Protein AF-A0A2N2IMK4-F1 (afdb_monomer)

Solvent-accessible surface area (backbone atoms only — not comparable to full-atom values): 9482 Å² total; per-residue (Å²): 110,73,66,46,38,62,69,58,44,68,33,94,68,79,83,80,62,76,74,74,73,57,94,64,89,63,44,74,51,71,47,49,57,27,80,49,30,60,28,27,48,56,50,34,45,48,72,75,46,22,54,78,66,27,47,77,29,41,31,36,42,32,40,44,27,66,48,62,55,66,53,19,50,57,54,48,54,51,53,39,48,75,20,42,29,40,70,29,38,36,37,37,41,22,20,61,48,52,82,66,39,46,60,53,42,48,56,38,43,76,72,74,43,64,43,47,76,33,89,76,48,16,82,5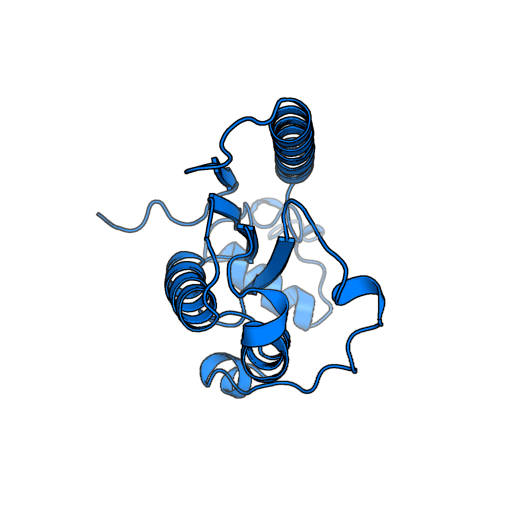5,29,68,63,85,65,70,55,71,66,54,50,50,51,50,49,55,51,52,52,52,50,53,51,32,58,76,72,69,48,82,60,71,72,46,68,48,79,39,61,53,55,65,103,72,81,130

Structure (mmCIF, N/CA/C/O backbone):
data_AF-A0A2N2IMK4-F1
#
_entry.id   AF-A0A2N2IMK4-F1
#
l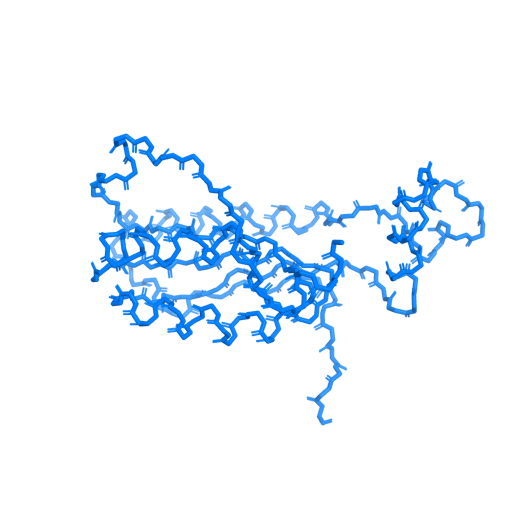oop_
_atom_site.group_PDB
_atom_site.id
_atom_site.type_symbol
_atom_site.label_atom_id
_atom_site.label_alt_id
_atom_site.label_comp_id
_atom_site.label_asym_id
_atom_site.label_entity_id
_atom_site.label_seq_id
_atom_site.pdbx_PDB_ins_code
_atom_site.Cartn_x
_atom_site.Cartn_y
_atom_site.Cartn_z
_atom_site.occupancy
_atom_site.B_iso_or_equiv
_atom_site.auth_seq_id
_atom_site.auth_comp_id
_atom_site.auth_asym_id
_atom_site.auth_atom_id
_atom_site.pdbx_PDB_model_num
ATOM 1 N N . MET A 1 1 ? -2.177 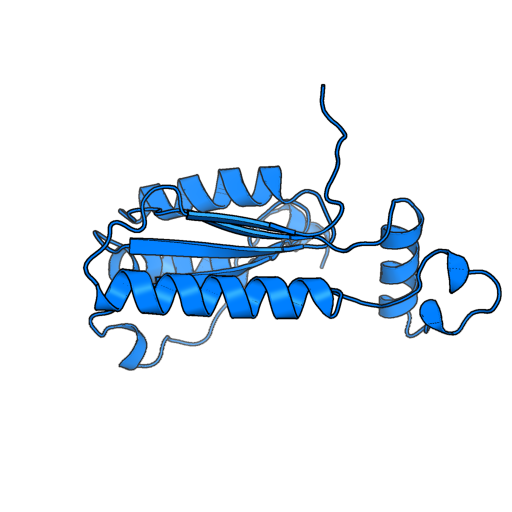-8.675 -18.829 1.00 68.38 1 MET A N 1
ATOM 2 C CA . MET A 1 1 ? -1.883 -8.091 -17.497 1.00 68.38 1 MET A CA 1
ATOM 3 C C . MET A 1 1 ? -2.153 -6.588 -17.425 1.00 68.38 1 MET A C 1
ATOM 5 O O . MET A 1 1 ? -2.986 -6.209 -16.618 1.00 68.38 1 MET A O 1
ATOM 9 N N . MET A 1 2 ? -1.554 -5.733 -18.269 1.00 80.56 2 MET A N 1
ATOM 10 C CA . MET A 1 2 ? -1.735 -4.265 -18.173 1.00 80.56 2 MET A CA 1
ATOM 11 C C . MET A 1 2 ? -3.182 -3.757 -18.331 1.00 80.56 2 MET A C 1
ATOM 13 O O . MET A 1 2 ? -3.577 -2.825 -17.635 1.00 80.56 2 MET A O 1
ATOM 17 N N . LEU A 1 3 ? -3.992 -4.374 -19.200 1.00 87.38 3 LEU A N 1
ATOM 18 C CA . LEU A 1 3 ? -5.406 -3.998 -19.346 1.00 87.38 3 LEU A CA 1
ATOM 19 C C . LEU A 1 3 ? -6.200 -4.271 -18.058 1.00 87.38 3 LEU A C 1
ATOM 21 O O . LEU A 1 3 ? -6.946 -3.416 -17.596 1.00 87.38 3 LEU A O 1
ATOM 25 N N . LEU A 1 4 ? -5.978 -5.431 -17.433 1.00 90.44 4 LEU A N 1
ATOM 26 C CA . LEU A 1 4 ? -6.643 -5.816 -16.184 1.00 90.44 4 LEU A CA 1
ATOM 27 C C . LEU A 1 4 ? -6.283 -4.861 -15.041 1.00 90.44 4 LEU A C 1
ATOM 29 O O . LEU A 1 4 ? -7.151 -4.457 -14.270 1.00 90.44 4 LEU A O 1
ATOM 33 N N . THR A 1 5 ? -5.011 -4.460 -14.949 1.00 88.44 5 THR A N 1
ATOM 34 C CA . THR A 1 5 ? -4.572 -3.503 -13.928 1.00 88.44 5 THR A CA 1
ATOM 35 C C . THR A 1 5 ? -5.119 -2.100 -14.167 1.00 88.44 5 THR A C 1
ATOM 37 O O . THR A 1 5 ? -5.467 -1.406 -13.213 1.00 88.44 5 THR A O 1
ATOM 40 N N . PHE A 1 6 ? -5.242 -1.686 -15.430 1.00 89.62 6 PHE A N 1
ATOM 41 C CA . PHE A 1 6 ? -5.861 -0.413 -15.792 1.00 89.62 6 PHE A CA 1
ATOM 42 C C . PHE A 1 6 ? -7.357 -0.388 -15.446 1.00 89.62 6 PHE A C 1
ATOM 44 O O . PHE A 1 6 ? -7.820 0.561 -14.819 1.00 89.62 6 PHE A O 1
ATOM 51 N N . LEU A 1 7 ? -8.077 -1.472 -15.753 1.00 93.38 7 LEU A N 1
ATOM 52 C CA . LEU A 1 7 ? -9.499 -1.656 -15.439 1.00 93.38 7 LEU A CA 1
ATOM 53 C C . LEU A 1 7 ? -9.774 -1.994 -13.964 1.00 93.38 7 LEU A C 1
ATOM 55 O O . LEU A 1 7 ? -10.919 -2.252 -13.600 1.00 93.38 7 LEU A O 1
ATOM 59 N N . ARG A 1 8 ? -8.747 -1.976 -13.099 1.00 94.12 8 ARG A N 1
ATOM 60 C CA . ARG A 1 8 ? -8.880 -2.203 -11.648 1.00 94.12 8 ARG A CA 1
ATOM 61 C C . ARG A 1 8 ? -9.547 -3.543 -11.324 1.00 94.12 8 ARG A C 1
ATOM 63 O O . ARG A 1 8 ? -10.329 -3.647 -10.375 1.00 94.12 8 ARG A O 1
ATOM 70 N N . VAL A 1 9 ? -9.255 -4.561 -12.131 1.00 95.56 9 VAL A N 1
ATOM 71 C CA . VAL A 1 9 ? -9.803 -5.903 -11.938 1.00 95.56 9 VAL A CA 1
ATOM 72 C C . VAL A 1 9 ? -9.304 -6.447 -10.602 1.00 95.56 9 VAL A C 1
ATOM 74 O O . VAL A 1 9 ? -8.109 -6.394 -10.291 1.00 95.56 9 VAL A O 1
ATOM 77 N N . ARG A 1 10 ? -10.246 -6.939 -9.797 1.00 96.81 10 ARG A N 1
ATOM 78 C CA . ARG A 1 10 ? -9.969 -7.568 -8.505 1.00 96.81 10 ARG A CA 1
ATOM 79 C C . ARG A 1 10 ? -9.245 -8.885 -8.751 1.00 96.81 10 ARG A C 1
ATOM 81 O O . ARG A 1 10 ? -9.564 -9.604 -9.693 1.00 96.81 10 ARG A O 1
ATOM 88 N N . MET A 1 11 ? -8.247 -9.166 -7.927 1.00 95.50 11 MET A N 1
ATOM 89 C CA . MET A 1 11 ? -7.456 -10.390 -8.009 1.00 95.50 11 MET A CA 1
ATOM 90 C C . MET A 1 11 ? -7.684 -11.185 -6.730 1.00 95.50 11 MET A C 1
ATOM 92 O O . MET A 1 11 ? -7.518 -10.613 -5.651 1.00 95.50 11 MET A O 1
ATOM 96 N N . PRO A 1 12 ? -8.050 -12.472 -6.830 1.00 95.56 12 PRO A N 1
ATOM 97 C CA . PRO A 1 12 ? -8.368 -13.274 -5.662 1.00 95.56 12 PRO A CA 1
ATOM 98 C C . PRO A 1 12 ? -7.178 -13.313 -4.702 1.00 95.56 12 PRO A C 1
ATOM 100 O O . PRO A 1 12 ? -6.029 -13.489 -5.110 1.00 95.56 12 PRO A O 1
ATOM 103 N N . ILE A 1 13 ? -7.476 -13.147 -3.418 1.00 97.00 13 ILE A N 1
ATOM 104 C CA . ILE A 1 13 ? -6.518 -13.278 -2.324 1.00 97.00 13 ILE A CA 1
ATOM 105 C C . ILE A 1 13 ? -6.951 -14.433 -1.432 1.00 97.00 13 ILE A C 1
ATOM 107 O O . ILE A 1 13 ? -8.149 -14.707 -1.290 1.00 97.00 13 ILE A O 1
ATOM 111 N N . GLN A 1 14 ? -5.981 -15.092 -0.808 1.00 97.31 14 GLN A N 1
ATOM 112 C CA . GLN A 1 14 ? -6.271 -16.111 0.194 1.00 97.31 14 GLN A CA 1
ATOM 113 C C . GLN A 1 14 ? -7.082 -15.505 1.360 1.00 97.31 14 GLN A C 1
ATOM 115 O O . GLN A 1 14 ? -7.079 -14.279 1.554 1.00 97.31 14 GLN A O 1
ATOM 120 N N . PRO A 1 15 ? -7.836 -16.327 2.107 1.00 96.62 15 PRO A N 1
ATOM 121 C CA . PRO A 1 15 ? -8.475 -15.886 3.340 1.00 96.62 15 PRO A CA 1
ATOM 122 C C . PRO A 1 15 ? -7.450 -15.277 4.299 1.00 96.62 15 PRO A C 1
ATOM 124 O O . PRO A 1 15 ? -6.301 -15.719 4.352 1.00 96.62 15 PRO A O 1
ATOM 127 N N . LEU A 1 16 ? -7.864 -14.256 5.046 1.00 96.69 16 LEU A N 1
ATOM 128 C CA . LEU A 1 16 ? -6.994 -13.652 6.047 1.00 96.69 16 LEU A CA 1
ATOM 129 C C . LEU A 1 16 ? -6.838 -14.590 7.248 1.00 96.69 16 LEU A C 1
ATOM 131 O O . LEU A 1 16 ? -7.838 -15.162 7.698 1.00 96.69 16 LEU A O 1
ATOM 135 N N . PRO A 1 17 ? -5.617 -14.741 7.788 1.00 97.00 17 PRO A N 1
ATOM 136 C CA . PRO A 1 17 ? -5.407 -15.514 9.001 1.00 97.00 17 PRO A CA 1
ATOM 137 C C . PRO A 1 17 ? -6.107 -14.851 10.204 1.00 97.00 17 PRO A C 1
ATOM 139 O O . PRO A 1 17 ? -6.306 -13.634 10.196 1.00 97.00 17 PRO A O 1
ATOM 142 N N . PRO A 1 18 ? -6.448 -15.616 11.262 1.00 96.44 18 PRO A N 1
ATOM 143 C CA . PRO A 1 18 ? -7.164 -15.097 12.429 1.00 96.44 18 PRO A CA 1
ATOM 144 C C . PRO A 1 18 ? -6.517 -13.875 13.095 1.00 96.44 18 PRO A C 1
ATOM 146 O O . PRO A 1 18 ? -7.230 -12.967 13.508 1.00 96.44 18 PRO A O 1
ATOM 149 N N . VAL A 1 19 ? -5.180 -13.825 13.116 1.00 97.00 19 VAL A N 1
ATOM 150 C CA . VAL A 1 19 ? -4.387 -12.725 13.693 1.00 97.00 19 VAL A CA 1
ATOM 151 C C . VAL A 1 19 ? -4.751 -11.360 13.097 1.00 97.00 19 VAL A C 1
ATOM 153 O O . VAL A 1 19 ? -4.748 -10.356 13.792 1.00 97.00 19 VAL A O 1
ATOM 156 N N . CYS A 1 20 ? -5.173 -11.301 11.827 1.00 96.12 20 CYS A N 1
ATOM 157 C CA . CYS A 1 20 ? -5.560 -10.043 11.183 1.00 96.12 20 CYS A CA 1
ATOM 158 C C . CYS A 1 20 ? -6.804 -9.381 11.798 1.00 96.12 20 CYS A C 1
ATOM 160 O O . CYS A 1 20 ? -7.085 -8.231 11.469 1.00 96.12 20 CYS A O 1
ATOM 162 N N . TRP A 1 21 ? -7.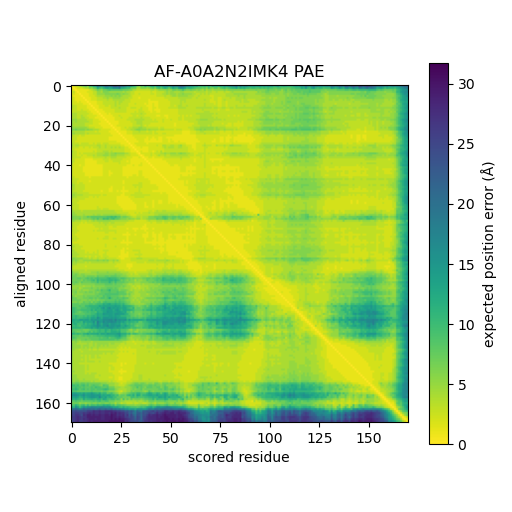563 -10.095 12.632 1.00 95.94 21 TRP A N 1
ATOM 163 C CA . TRP A 1 21 ? -8.779 -9.592 13.274 1.00 95.94 21 TRP A CA 1
ATOM 164 C C . TRP A 1 21 ? -8.562 -9.115 14.711 1.00 95.94 21 TRP A C 1
ATOM 166 O O . TRP A 1 21 ? -9.536 -8.753 15.368 1.00 95.94 21 TRP A O 1
ATOM 176 N N . GLU A 1 22 ? -7.324 -9.144 15.197 1.00 96.25 22 GLU A N 1
ATOM 177 C CA . GLU A 1 22 ? -6.962 -8.623 16.511 1.00 96.25 22 GLU A CA 1
ATOM 178 C C . GLU A 1 22 ? -7.025 -7.090 16.560 1.00 96.25 22 GLU A C 1
ATOM 180 O O . GLU A 1 22 ? -7.144 -6.393 15.544 1.00 96.25 22 GLU A O 1
ATOM 185 N N . ASP A 1 23 ? -6.955 -6.558 17.777 1.00 93.62 23 ASP A N 1
ATOM 186 C CA . ASP A 1 23 ? -6.923 -5.126 18.010 1.00 93.62 23 ASP A CA 1
ATOM 187 C C . ASP A 1 23 ? -5.512 -4.573 17.811 1.00 93.62 23 ASP A C 1
ATOM 189 O O . ASP A 1 23 ? -4.593 -4.871 18.568 1.00 93.62 23 ASP A O 1
ATOM 193 N N . TYR A 1 24 ? -5.362 -3.728 16.791 1.00 96.12 24 TYR A N 1
ATOM 194 C CA . TYR A 1 24 ? -4.124 -3.010 16.507 1.00 96.12 24 TYR A CA 1
ATOM 195 C C . TYR A 1 24 ? -4.286 -1.510 16.745 1.00 96.12 24 TYR A C 1
ATOM 197 O O . TYR A 1 24 ? -5.280 -0.914 16.314 1.00 96.12 24 TYR A O 1
ATOM 205 N N . ASP A 1 25 ? -3.263 -0.888 17.334 1.00 95.19 25 ASP A N 1
ATOM 206 C CA . ASP A 1 25 ? -3.196 0.569 17.520 1.00 95.19 25 ASP A CA 1
ATOM 207 C C . ASP A 1 25 ? -3.111 1.316 16.179 1.00 95.19 25 ASP A C 1
ATOM 209 O O . ASP A 1 25 ? -3.644 2.420 16.016 1.00 95.19 25 ASP A O 1
ATOM 213 N N . LEU A 1 26 ? -2.461 0.683 15.195 1.00 96.81 26 LEU A N 1
ATOM 214 C CA . LEU A 1 26 ? -2.283 1.181 13.839 1.00 96.81 26 LEU A CA 1
ATOM 215 C C . LEU A 1 26 ? -2.238 0.030 12.831 1.00 96.81 26 LEU A C 1
ATOM 217 O O . LEU A 1 26 ? -1.476 -0.920 12.990 1.00 96.81 26 LEU A O 1
ATOM 221 N N . ILE A 1 27 ? -2.970 0.173 11.725 1.00 97.50 27 ILE A N 1
ATOM 222 C CA . ILE A 1 27 ? -2.879 -0.739 10.583 1.00 97.50 27 ILE A CA 1
ATOM 223 C C . ILE A 1 27 ? -2.086 -0.076 9.453 1.00 97.50 27 ILE A C 1
ATOM 225 O O . ILE A 1 27 ? -2.487 0.958 8.913 1.00 97.50 27 ILE A O 1
ATOM 229 N N . VAL A 1 28 ? -0.974 -0.689 9.043 1.00 97.44 28 VAL A N 1
ATOM 230 C CA . VAL A 1 28 ? -0.199 -0.244 7.875 1.00 97.44 28 VAL A CA 1
ATOM 231 C C . VAL A 1 28 ? -0.659 -1.003 6.632 1.00 97.44 28 VAL A C 1
ATOM 233 O O . VAL A 1 28 ? -0.350 -2.180 6.458 1.00 97.44 28 VAL A O 1
ATOM 236 N N . LEU A 1 29 ? -1.382 -0.327 5.735 1.00 97.69 29 LEU A N 1
ATOM 237 C CA . LEU A 1 29 ? -1.833 -0.924 4.475 1.00 97.69 29 LEU A CA 1
ATOM 238 C C . LEU A 1 29 ? -0.798 -0.681 3.373 1.00 97.69 29 LEU A C 1
ATOM 240 O O . LEU A 1 29 ? -0.808 0.364 2.717 1.00 97.69 29 LEU A O 1
ATOM 244 N N . ALA A 1 30 ? 0.090 -1.651 3.169 1.00 95.94 30 ALA A N 1
ATOM 245 C CA . ALA A 1 30 ? 1.117 -1.596 2.134 1.00 95.94 30 ALA A CA 1
ATOM 246 C C . ALA A 1 30 ? 0.630 -2.178 0.799 1.00 95.94 30 ALA A C 1
ATOM 248 O O . ALA A 1 30 ? 0.068 -3.272 0.746 1.00 95.94 30 ALA A O 1
ATOM 249 N N . GLY A 1 31 ? 0.884 -1.473 -0.305 1.00 93.19 31 GLY A N 1
ATOM 250 C CA . GLY A 1 31 ? 0.502 -1.954 -1.630 1.00 93.19 31 GLY A CA 1
ATOM 251 C C . GLY A 1 31 ? 1.238 -1.271 -2.784 1.00 93.19 31 GLY A C 1
ATOM 252 O O . GLY A 1 31 ? 1.491 -0.062 -2.739 1.00 93.19 31 GLY A O 1
ATOM 253 N N . PRO A 1 32 ? 1.578 -2.010 -3.857 1.00 92.50 32 PRO A N 1
ATOM 254 C CA . PRO A 1 32 ? 2.173 -1.412 -5.039 1.00 92.50 32 PRO A CA 1
ATOM 255 C C . PRO A 1 32 ? 1.132 -0.644 -5.861 1.00 92.50 32 PRO A C 1
ATOM 257 O O . PRO A 1 32 ? -0.062 -0.946 -5.842 1.00 92.50 32 PRO A O 1
ATOM 260 N N . THR A 1 33 ? 1.603 0.316 -6.656 1.00 92.56 33 THR A N 1
ATOM 261 C CA . THR A 1 33 ? 0.777 0.952 -7.696 1.00 92.56 33 THR A CA 1
ATOM 262 C C . THR A 1 33 ? 0.749 0.103 -8.955 1.00 92.56 33 THR A C 1
ATOM 264 O O . THR A 1 33 ? 1.800 -0.200 -9.524 1.00 92.56 33 THR A O 1
ATOM 267 N N . TRP A 1 34 ? -0.449 -0.240 -9.419 1.00 92.12 34 TRP A N 1
ATOM 268 C CA . TRP A 1 34 ? -0.670 -0.932 -10.683 1.00 92.12 34 TRP A CA 1
ATOM 269 C C . TRP A 1 34 ? -1.384 0.002 -11.658 1.00 92.12 34 TRP A C 1
ATOM 271 O O . TRP A 1 34 ? -2.489 0.475 -11.391 1.00 92.12 34 TRP A O 1
ATOM 281 N N . SER A 1 35 ? -0.731 0.298 -12.783 1.00 88.19 35 SER A N 1
ATOM 282 C CA . SER A 1 35 ? -1.095 1.407 -13.673 1.00 88.19 35 SER A CA 1
ATOM 283 C C . SER A 1 35 ? -1.164 2.734 -12.892 1.00 88.19 35 SER A C 1
ATOM 285 O O . SER A 1 35 ? -0.127 3.344 -12.647 1.00 88.19 35 SER A O 1
ATOM 287 N N . TYR A 1 36 ? -2.349 3.132 -12.418 1.00 89.75 36 TYR A N 1
ATOM 288 C CA . TYR A 1 36 ? -2.588 4.365 -11.653 1.00 89.75 36 TYR A CA 1
ATOM 289 C C . TYR A 1 36 ? -3.351 4.126 -10.341 1.00 89.75 36 TYR A C 1
ATOM 291 O O . TYR A 1 36 ? -3.756 5.078 -9.680 1.00 89.75 36 TYR A O 1
ATOM 299 N N . ASN A 1 37 ? -3.580 2.862 -9.978 1.00 92.12 37 ASN A N 1
ATOM 300 C CA . ASN A 1 37 ? -4.523 2.452 -8.941 1.00 92.12 37 ASN A CA 1
ATOM 301 C C . ASN A 1 37 ? -3.846 1.562 -7.883 1.00 92.12 37 ASN A C 1
ATOM 303 O O . ASN A 1 37 ? -2.758 1.027 -8.140 1.00 92.12 37 ASN A O 1
ATOM 307 N N . PRO A 1 38 ? -4.496 1.348 -6.721 1.00 95.56 38 PRO A N 1
ATOM 308 C CA . PRO A 1 38 ? -4.155 0.231 -5.847 1.00 95.56 38 PRO A CA 1
ATOM 309 C C . PRO A 1 38 ? -4.186 -1.086 -6.625 1.00 95.56 38 PRO A C 1
ATOM 311 O O . PRO A 1 38 ? -4.985 -1.252 -7.552 1.00 95.56 38 PRO A O 1
ATOM 314 N N . SER A 1 39 ? -3.312 -2.020 -6.261 1.00 95.69 39 SER A N 1
ATOM 315 C CA . SER A 1 39 ? -3.256 -3.327 -6.911 1.00 95.69 39 SER A CA 1
ATOM 316 C C . SER A 1 39 ? -4.570 -4.105 -6.757 1.00 95.69 39 SER A C 1
ATOM 318 O O . SER A 1 39 ? -5.310 -3.928 -5.789 1.00 95.69 39 SER A O 1
ATOM 320 N N . GLY A 1 40 ? -4.855 -5.002 -7.706 1.00 96.50 40 GLY A N 1
ATOM 321 C CA . GLY A 1 40 ? -6.047 -5.860 -7.671 1.00 96.50 40 GLY A CA 1
ATOM 322 C C . GLY A 1 40 ? -6.222 -6.632 -6.351 1.00 96.50 40 GLY A C 1
ATOM 323 O O . GLY A 1 40 ? -7.343 -6.669 -5.842 1.00 96.50 40 GLY A O 1
ATOM 324 N N . PRO A 1 41 ? -5.151 -7.187 -5.746 1.00 97.06 41 PRO A N 1
ATOM 325 C CA . PRO A 1 41 ? -5.213 -7.807 -4.422 1.00 97.06 41 PRO A CA 1
ATOM 326 C C . PRO A 1 41 ? -5.647 -6.844 -3.310 1.00 97.06 41 PRO A C 1
ATOM 328 O O . PRO A 1 41 ? -6.511 -7.190 -2.512 1.00 97.06 41 PRO A O 1
ATOM 331 N N . VAL A 1 42 ? -5.116 -5.614 -3.288 1.00 97.69 42 VAL A N 1
ATOM 332 C CA . VAL A 1 42 ? -5.499 -4.590 -2.295 1.00 97.69 42 VAL A CA 1
ATOM 333 C C . VAL A 1 42 ? -6.959 -4.180 -2.472 1.00 97.69 42 VAL A C 1
ATOM 335 O O . VAL A 1 42 ? -7.683 -4.043 -1.492 1.00 97.69 42 VAL A O 1
ATOM 338 N N . LEU A 1 43 ? -7.422 -4.025 -3.715 1.00 97.81 43 LEU A N 1
ATOM 339 C CA . LEU A 1 43 ? 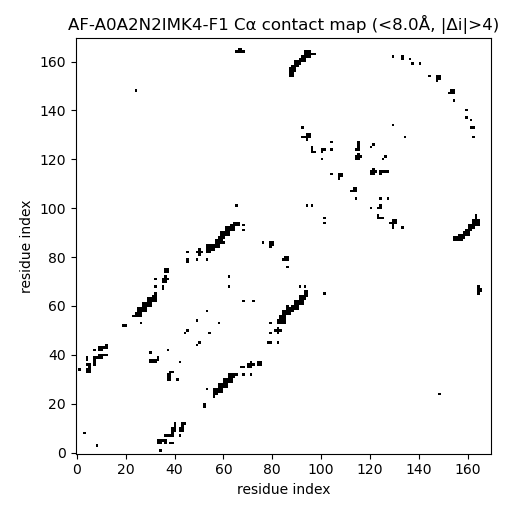-8.836 -3.754 -3.983 1.00 97.81 43 LEU A CA 1
ATOM 340 C C . LEU A 1 43 ? -9.733 -4.909 -3.519 1.00 97.81 43 LEU A C 1
ATOM 342 O O . LEU A 1 43 ? -10.798 -4.660 -2.970 1.00 97.81 43 LEU A O 1
ATOM 346 N N . SER A 1 44 ? -9.288 -6.154 -3.687 1.00 98.06 44 SER A N 1
ATOM 347 C CA . SER A 1 44 ? -10.045 -7.336 -3.251 1.00 98.06 44 SER A CA 1
ATOM 348 C C . SER A 1 44 ? -10.112 -7.440 -1.729 1.00 98.06 44 SER A C 1
ATOM 350 O O . SER A 1 44 ? -11.163 -7.772 -1.195 1.00 98.06 44 SER A O 1
ATOM 352 N N . LEU A 1 45 ? -9.025 -7.091 -1.031 1.00 98.12 45 LEU A N 1
ATOM 353 C CA . LEU A 1 45 ? -9.001 -6.964 0.427 1.00 98.12 45 LEU A CA 1
ATOM 354 C C . LEU A 1 45 ? -10.014 -5.921 0.912 1.00 98.12 45 LEU A C 1
ATOM 356 O O . LEU A 1 45 ? -10.802 -6.197 1.810 1.00 98.12 45 LEU A O 1
ATOM 360 N N . LEU A 1 46 ? -10.001 -4.729 0.307 1.00 98.06 46 LEU A N 1
ATOM 361 C CA . LEU A 1 46 ? -10.902 -3.635 0.678 1.00 98.06 46 LEU A CA 1
ATOM 362 C C . LEU A 1 46 ? -12.371 -4.007 0.451 1.00 98.06 46 LEU A C 1
ATOM 364 O O . LEU A 1 46 ? -13.201 -3.736 1.314 1.00 98.06 46 LEU A O 1
ATOM 368 N N . ASP A 1 47 ? -12.676 -4.649 -0.678 1.00 97.75 47 ASP A N 1
ATOM 369 C CA . ASP A 1 47 ? -14.043 -5.033 -1.028 1.00 97.75 47 ASP A CA 1
ATOM 370 C C . ASP A 1 47 ? -14.562 -6.198 -0.163 1.00 97.75 47 ASP A C 1
ATOM 372 O O . ASP A 1 47 ? -15.725 -6.184 0.231 1.00 97.75 47 ASP A O 1
ATOM 376 N N . ARG A 1 48 ? -13.722 -7.201 0.139 1.00 97.88 48 ARG A N 1
ATOM 377 C CA . ARG A 1 48 ? -14.133 -8.406 0.882 1.00 97.88 48 ARG A CA 1
ATOM 378 C C . ARG A 1 48 ? -14.109 -8.215 2.398 1.00 97.88 48 ARG A C 1
ATOM 380 O O . ARG A 1 48 ? -15.059 -8.588 3.075 1.00 97.88 48 ARG A O 1
ATOM 387 N N . ASP A 1 49 ? -13.022 -7.651 2.918 1.00 98.06 49 ASP A N 1
ATOM 388 C CA . ASP A 1 49 ? -12.699 -7.646 4.351 1.00 98.06 49 ASP A CA 1
ATOM 389 C C . ASP A 1 49 ? -12.580 -6.223 4.928 1.00 98.06 49 ASP A C 1
ATOM 391 O O . ASP A 1 49 ? -12.547 -6.038 6.146 1.00 98.06 49 ASP A O 1
ATOM 395 N N . GLY A 1 50 ? -12.528 -5.195 4.073 1.00 97.56 50 GLY A N 1
ATOM 396 C CA . GLY A 1 50 ? -12.135 -3.841 4.460 1.00 97.56 50 GLY A CA 1
ATOM 397 C C . GLY A 1 50 ? -13.044 -3.187 5.497 1.00 97.56 50 GLY A C 1
ATOM 398 O O . GLY A 1 50 ? -12.544 -2.546 6.416 1.00 97.56 50 GLY A O 1
ATOM 399 N N . ALA A 1 51 ? -14.363 -3.373 5.403 1.00 97.31 51 ALA A N 1
ATOM 400 C CA . ALA A 1 51 ? -15.296 -2.824 6.391 1.00 97.31 51 ALA A CA 1
ATOM 401 C C . ALA A 1 51 ? -15.065 -3.410 7.795 1.00 97.31 51 ALA A C 1
ATOM 403 O O . ALA A 1 51 ? -15.164 -2.694 8.783 1.00 97.31 51 ALA A O 1
ATOM 404 N N . ARG A 1 52 ? -14.704 -4.695 7.889 1.00 97.25 52 ARG A N 1
ATOM 405 C CA . ARG A 1 52 ? -14.408 -5.345 9.170 1.00 97.25 52 ARG A CA 1
ATOM 406 C C . ARG A 1 52 ? -13.016 -4.980 9.683 1.00 97.25 52 ARG A C 1
ATOM 408 O O . ARG A 1 52 ? -12.860 -4.740 10.873 1.00 97.25 52 ARG A O 1
ATOM 415 N N . LEU A 1 53 ? -12.023 -4.931 8.796 1.00 97.44 53 LEU A N 1
ATOM 416 C CA . LEU A 1 53 ? -10.642 -4.613 9.163 1.00 97.44 53 LEU A CA 1
ATOM 417 C C . LEU A 1 53 ? -10.456 -3.157 9.586 1.00 97.44 53 LEU A C 1
ATOM 419 O O . LEU A 1 53 ? -9.695 -2.882 10.506 1.00 97.44 53 LEU A O 1
ATOM 423 N N . PHE A 1 54 ? -11.090 -2.216 8.883 1.00 97.88 54 PHE A N 1
ATOM 424 C CA . PHE A 1 54 ? -10.701 -0.810 8.965 1.00 97.88 54 PHE A CA 1
ATOM 425 C C . PHE A 1 54 ? -11.718 0.092 9.665 1.00 97.88 54 PHE A C 1
ATOM 427 O O . PHE A 1 54 ? -11.360 1.224 9.992 1.00 97.88 54 PHE A O 1
ATOM 434 N N . ALA A 1 55 ? -12.949 -0.359 9.933 1.00 97.75 55 ALA A N 1
ATOM 435 C CA . ALA A 1 55 ? -13.964 0.485 10.562 1.00 97.75 55 ALA A CA 1
ATOM 436 C C . ALA A 1 55 ? -13.490 1.031 11.918 1.00 97.75 55 ALA A C 1
ATOM 438 O O . ALA A 1 55 ? -13.153 0.285 12.835 1.00 97.75 55 ALA A O 1
ATOM 439 N N . GLY A 1 56 ? -13.432 2.360 12.030 1.00 96.81 56 GLY A N 1
ATOM 440 C CA . GLY A 1 56 ? -12.980 3.070 13.225 1.00 96.81 56 GLY A CA 1
ATOM 441 C C . GLY A 1 56 ? -11.476 2.981 13.509 1.00 96.81 56 GLY A C 1
ATOM 442 O O . GLY A 1 56 ? -11.010 3.666 14.424 1.00 96.81 56 GLY A O 1
ATOM 443 N N . ARG A 1 57 ? -10.712 2.199 12.732 1.00 97.00 57 ARG A N 1
ATOM 444 C CA . ARG A 1 57 ? -9.280 1.950 12.947 1.00 97.00 57 ARG A CA 1
ATOM 445 C C . ARG A 1 57 ? -8.410 3.028 12.326 1.00 97.00 57 ARG A C 1
ATOM 447 O O . ARG A 1 57 ? -8.739 3.589 11.279 1.00 97.00 57 ARG A O 1
ATOM 454 N N . GLN A 1 58 ? -7.270 3.281 12.962 1.00 96.75 58 GLN A N 1
ATOM 455 C CA . GLN A 1 58 ? -6.216 4.113 12.397 1.00 96.75 58 GLN A CA 1
ATOM 456 C C . GLN A 1 58 ? -5.514 3.344 11.280 1.00 96.75 58 GLN A C 1
ATOM 458 O O . GLN A 1 58 ? -5.035 2.230 11.493 1.00 96.75 58 GLN A O 1
ATOM 463 N N . VAL A 1 59 ? -5.456 3.933 10.085 1.00 97.62 59 VAL A N 1
ATOM 464 C CA . VAL A 1 59 ? -4.824 3.308 8.919 1.00 97.62 59 VAL A CA 1
ATOM 465 C C . VAL A 1 59 ? -3.780 4.239 8.322 1.00 97.62 59 VAL A C 1
ATOM 467 O O . VAL A 1 59 ? -4.072 5.392 7.996 1.00 97.62 59 VAL A O 1
ATOM 470 N N . LEU A 1 60 ? -2.573 3.713 8.127 1.00 97.44 60 LEU A N 1
ATOM 471 C CA . LEU A 1 60 ? -1.471 4.384 7.452 1.00 97.44 60 LEU A CA 1
ATOM 472 C C . LEU A 1 60 ? -1.153 3.669 6.132 1.00 97.44 60 LEU A C 1
ATOM 474 O O . LEU A 1 60 ? -0.525 2.609 6.126 1.00 97.44 60 LEU A O 1
ATOM 478 N N . PRO A 1 61 ? -1.574 4.225 4.987 1.00 97.00 61 PRO A N 1
ATOM 479 C CA . PRO A 1 61 ? -1.230 3.660 3.691 1.00 97.00 61 PRO A CA 1
ATOM 480 C C . PRO A 1 61 ? 0.261 3.781 3.380 1.00 97.00 61 PRO A C 1
ATOM 482 O O . PRO A 1 61 ? 0.838 4.862 3.517 1.00 97.00 61 PRO A O 1
ATOM 485 N N . LEU A 1 62 ? 0.856 2.695 2.886 1.00 96.62 62 LEU A N 1
ATOM 486 C CA . LEU A 1 62 ? 2.214 2.652 2.348 1.00 96.62 62 LEU A CA 1
ATOM 487 C C . LEU A 1 62 ? 2.157 2.314 0.858 1.00 96.62 62 LEU A C 1
ATOM 489 O O . LEU A 1 62 ? 1.803 1.207 0.454 1.00 96.62 62 LEU A O 1
ATOM 493 N N . ILE A 1 63 ? 2.536 3.279 0.026 1.00 95.75 63 ILE A N 1
ATOM 494 C CA . ILE A 1 63 ? 2.541 3.160 -1.428 1.00 95.75 63 ILE A CA 1
ATOM 495 C C . ILE A 1 63 ? 3.981 3.047 -1.910 1.00 95.75 63 ILE A C 1
ATOM 497 O O . ILE A 1 63 ? 4.745 4.008 -1.855 1.00 95.75 63 ILE A O 1
ATOM 501 N N . SER A 1 64 ? 4.322 1.891 -2.471 1.00 91.88 64 SER A N 1
ATOM 502 C CA . SER A 1 64 ? 5.515 1.732 -3.304 1.00 91.88 64 SER A CA 1
ATOM 503 C C . SER A 1 64 ? 5.117 1.874 -4.771 1.00 91.88 64 SER A C 1
ATOM 505 O O . SER A 1 64 ? 4.175 1.240 -5.263 1.00 91.88 64 SER A O 1
ATOM 507 N N . CYS A 1 65 ? 5.794 2.754 -5.501 1.00 91.00 65 CYS A N 1
ATOM 508 C CA . CYS A 1 65 ? 5.460 3.015 -6.891 1.00 91.00 65 CYS A CA 1
ATOM 509 C C . CYS A 1 65 ? 6.687 3.342 -7.730 1.00 91.00 65 CYS A C 1
ATOM 511 O O . CYS A 1 65 ? 7.729 3.783 -7.247 1.00 91.00 65 CYS A O 1
ATOM 513 N N . ARG A 1 66 ? 6.528 3.187 -9.044 1.00 86.00 66 ARG A N 1
ATOM 514 C CA . ARG A 1 66 ? 7.481 3.756 -9.993 1.00 86.00 66 ARG A CA 1
ATOM 515 C C . ARG A 1 66 ? 7.198 5.230 -10.221 1.00 86.00 66 ARG A C 1
ATOM 517 O O . ARG A 1 66 ? 8.127 6.018 -10.166 1.00 86.00 66 ARG A O 1
ATOM 524 N N . GLY A 1 67 ? 5.931 5.599 -10.366 1.00 84.81 67 GLY A N 1
ATOM 525 C CA . GLY A 1 67 ? 5.447 6.972 -10.455 1.00 84.81 67 GLY A CA 1
ATOM 526 C C . GLY A 1 67 ? 3.932 7.021 -10.250 1.00 84.81 67 GLY A C 1
ATOM 527 O O . GLY A 1 67 ? 3.334 6.025 -9.850 1.00 84.81 67 GLY A O 1
ATOM 528 N N . TYR A 1 68 ? 3.327 8.179 -10.535 1.00 82.88 68 TYR A N 1
ATOM 529 C CA . TYR A 1 68 ? 1.869 8.383 -10.555 1.00 82.88 68 TYR A CA 1
ATOM 530 C C . TYR A 1 68 ? 1.111 7.975 -9.276 1.00 82.88 68 TYR A C 1
ATOM 532 O O . TYR A 1 68 ? -0.082 7.680 -9.317 1.00 82.88 68 TYR A O 1
ATOM 540 N N . TRP A 1 69 ? 1.771 8.028 -8.114 1.00 90.31 69 TRP A N 1
ATOM 541 C CA . TRP A 1 69 ? 1.158 7.679 -6.828 1.00 90.31 69 TRP A CA 1
ATOM 542 C C . TRP A 1 69 ? -0.031 8.567 -6.450 1.00 90.31 69 TRP A C 1
ATOM 544 O O . TRP A 1 69 ? -0.838 8.158 -5.629 1.00 90.31 69 TRP A O 1
ATOM 554 N N . ARG A 1 70 ? -0.161 9.776 -7.015 1.00 92.06 70 ARG A N 1
ATOM 555 C CA . ARG A 1 70 ? -1.227 10.727 -6.652 1.00 92.06 70 ARG A CA 1
ATOM 556 C C . ARG A 1 70 ? -2.617 10.147 -6.916 1.00 92.06 70 ARG A C 1
ATOM 558 O O . ARG A 1 70 ? -3.474 10.219 -6.043 1.00 92.06 70 ARG A O 1
ATOM 565 N N . MET A 1 71 ? -2.816 9.524 -8.079 1.00 92.06 71 MET A N 1
ATOM 566 C CA . MET A 1 71 ? -4.091 8.881 -8.427 1.00 92.06 71 MET A CA 1
ATOM 567 C C . MET A 1 71 ? -4.360 7.658 -7.554 1.00 92.06 71 MET A C 1
ATOM 569 O O . MET A 1 71 ? -5.470 7.502 -7.042 1.00 92.06 71 MET A O 1
ATOM 573 N N . HIS A 1 72 ? -3.324 6.853 -7.298 1.00 94.50 72 HIS A N 1
ATOM 574 C CA . HIS A 1 72 ? -3.405 5.739 -6.360 1.00 94.50 72 HIS A CA 1
ATOM 575 C C . HIS A 1 72 ? -3.860 6.246 -4.994 1.00 94.50 72 HIS A C 1
ATOM 577 O O . HIS A 1 72 ? -4.864 5.771 -4.474 1.00 94.50 72 HIS A O 1
ATOM 583 N N . TRP A 1 73 ? -3.160 7.231 -4.435 1.00 95.62 73 TRP A N 1
ATOM 584 C CA . TRP A 1 73 ? -3.441 7.813 -3.129 1.00 95.62 73 TRP A CA 1
ATOM 585 C C . TRP A 1 73 ? -4.878 8.317 -3.024 1.00 95.62 73 TRP A C 1
ATOM 587 O O . TRP A 1 73 ? -5.579 7.966 -2.077 1.00 95.62 73 TRP A O 1
ATOM 597 N N . LEU A 1 74 ? -5.336 9.097 -4.006 1.00 95.12 74 LEU A N 1
ATOM 598 C CA . LEU A 1 74 ? -6.706 9.607 -4.031 1.00 95.12 74 LEU A CA 1
ATOM 599 C C . LEU A 1 74 ? -7.724 8.463 -4.013 1.00 95.12 74 LEU A C 1
ATOM 601 O O . LEU A 1 74 ? -8.643 8.476 -3.194 1.00 95.12 74 LEU A O 1
ATOM 605 N N . SER A 1 75 ? -7.526 7.448 -4.857 1.00 95.25 75 SER A N 1
ATOM 606 C CA . SER A 1 75 ? -8.407 6.284 -4.892 1.00 95.25 75 SER A CA 1
ATOM 607 C C . SER A 1 75 ? -8.359 5.470 -3.599 1.00 95.25 75 SER A C 1
ATOM 609 O O . SER A 1 75 ? -9.396 4.987 -3.156 1.00 95.25 75 SER A O 1
ATOM 611 N N . LEU A 1 76 ? -7.179 5.255 -3.021 1.00 97.00 76 LEU A N 1
ATOM 612 C CA . LEU A 1 76 ? -7.016 4.435 -1.823 1.00 97.00 76 LEU A CA 1
ATOM 613 C C . LEU A 1 76 ? -7.635 5.118 -0.610 1.00 97.00 76 LEU A C 1
ATOM 615 O O . LEU A 1 76 ? -8.371 4.484 0.136 1.00 97.00 76 LEU A O 1
ATOM 619 N N . ARG A 1 77 ? -7.405 6.427 -0.459 1.00 96.62 77 ARG A N 1
ATOM 620 C CA . ARG A 1 77 ? -8.012 7.236 0.599 1.00 96.62 77 ARG A CA 1
ATOM 621 C C . ARG A 1 77 ? -9.537 7.197 0.526 1.00 96.62 77 ARG A C 1
ATOM 623 O O . ARG A 1 77 ? -10.182 7.055 1.557 1.00 96.62 77 ARG A O 1
ATOM 630 N N . PHE A 1 78 ? -10.107 7.284 -0.677 1.00 96.94 78 PHE A N 1
ATOM 631 C CA . PHE A 1 78 ? -11.553 7.162 -0.871 1.00 96.94 78 PHE A CA 1
ATOM 632 C C . PHE A 1 78 ? -12.080 5.777 -0.468 1.00 96.94 78 PHE A C 1
ATOM 634 O O . PHE A 1 78 ? -13.057 5.690 0.269 1.00 96.94 78 PHE A O 1
ATOM 641 N N . GLN A 1 79 ? -11.421 4.698 -0.898 1.00 97.75 79 GLN A N 1
ATOM 642 C CA . GLN A 1 79 ? -11.833 3.334 -0.543 1.00 97.75 79 GLN A CA 1
ATOM 643 C C . GLN A 1 79 ? -11.723 3.078 0.966 1.00 97.75 79 GLN A C 1
ATOM 645 O O . GLN A 1 79 ? -12.645 2.534 1.561 1.00 97.75 79 GLN A O 1
ATOM 650 N N . LEU A 1 80 ? -10.641 3.530 1.603 1.00 98.00 80 LEU A N 1
ATOM 651 C CA . LEU A 1 80 ? -10.463 3.426 3.052 1.00 98.00 80 LEU A CA 1
ATOM 652 C C . LEU A 1 80 ? -11.533 4.208 3.820 1.00 98.00 80 LEU A C 1
ATOM 654 O O . LEU A 1 80 ? -12.090 3.690 4.784 1.00 98.00 80 LEU A O 1
ATOM 658 N N . ALA A 1 81 ? -11.879 5.413 3.360 1.00 97.31 81 ALA A N 1
ATOM 659 C CA . ALA A 1 81 ? -12.971 6.183 3.946 1.00 97.31 81 ALA A CA 1
ATOM 660 C C . ALA A 1 81 ? -14.317 5.443 3.839 1.00 97.31 81 ALA A C 1
ATOM 662 O O . ALA A 1 81 ? -15.078 5.424 4.802 1.00 97.31 81 ALA A O 1
ATOM 663 N N . ARG A 1 82 ? -14.592 4.766 2.712 1.00 98.00 82 ARG A N 1
ATOM 664 C CA . ARG A 1 82 ? -15.791 3.915 2.559 1.00 98.00 82 ARG A CA 1
ATOM 665 C C . ARG A 1 82 ? -15.812 2.727 3.520 1.00 98.00 82 ARG A C 1
ATOM 667 O O . ARG A 1 82 ? -16.889 2.302 3.916 1.00 98.00 82 ARG A O 1
ATOM 674 N N . CYS A 1 83 ? -14.647 2.210 3.901 1.00 98.25 83 CYS A N 1
ATOM 675 C CA . CYS A 1 83 ? -14.513 1.177 4.927 1.00 98.25 83 CYS A CA 1
ATOM 676 C C . CYS A 1 83 ? -14.599 1.729 6.365 1.00 98.25 83 CYS A C 1
ATOM 678 O O . CYS A 1 83 ? -14.446 0.961 7.307 1.00 98.25 83 CYS A O 1
ATOM 680 N N . GLY A 1 84 ? -14.806 3.038 6.556 1.00 97.75 84 GLY A N 1
ATOM 681 C CA . GLY A 1 84 ? -14.857 3.667 7.878 1.00 97.75 84 GLY A CA 1
ATOM 682 C C . GLY A 1 84 ? -13.487 3.879 8.532 1.00 97.75 84 GLY A C 1
ATOM 683 O O . GLY A 1 84 ? -13.419 4.070 9.745 1.00 97.75 84 GLY A O 1
ATOM 684 N N . ALA A 1 85 ? -12.401 3.840 7.757 1.00 97.88 85 ALA A N 1
ATOM 685 C CA . ALA A 1 85 ? -11.043 4.009 8.265 1.00 97.88 85 ALA A CA 1
ATOM 686 C C . ALA A 1 85 ? -10.732 5.458 8.664 1.00 97.88 85 ALA A C 1
ATOM 688 O O . ALA A 1 85 ? -11.069 6.406 7.948 1.00 97.88 85 ALA A O 1
ATOM 689 N N . LYS A 1 86 ? -9.961 5.625 9.741 1.00 96.38 86 LYS A N 1
ATOM 690 C CA . LYS A 1 86 ? -9.319 6.891 10.110 1.00 96.38 86 LYS A CA 1
ATOM 691 C C . LYS A 1 86 ? -7.933 6.941 9.472 1.00 96.38 86 LYS A C 1
ATOM 693 O O . LYS A 1 86 ? -6.969 6.396 10.003 1.00 96.38 86 LYS A O 1
ATOM 698 N N . VAL A 1 87 ? -7.828 7.559 8.298 1.00 96.56 87 VAL A N 1
ATOM 699 C CA . VAL A 1 87 ? -6.546 7.666 7.586 1.00 96.56 87 VAL A CA 1
ATOM 700 C C . VAL A 1 87 ? -5.668 8.719 8.263 1.00 96.56 87 VAL A C 1
ATOM 702 O O . VAL A 1 87 ? -5.929 9.912 8.133 1.00 96.56 87 VAL A O 1
ATOM 705 N N . VAL A 1 88 ? -4.630 8.277 8.976 1.00 94.69 88 VAL A N 1
ATOM 706 C CA . VAL A 1 88 ? -3.786 9.155 9.811 1.00 94.69 88 VAL A CA 1
ATOM 707 C C . VAL A 1 88 ? -2.695 9.874 9.018 1.00 94.69 88 VAL A C 1
ATOM 709 O O . VAL A 1 88 ? -2.164 10.889 9.454 1.00 94.69 88 VAL A O 1
ATOM 712 N N . GLY A 1 89 ? -2.374 9.387 7.821 1.00 92.38 89 GLY A N 1
ATOM 713 C CA . GLY A 1 89 ? -1.182 9.823 7.115 1.00 92.38 89 GLY A CA 1
ATOM 714 C C . GLY A 1 89 ? -0.952 9.106 5.793 1.00 92.38 89 GLY A C 1
ATOM 715 O O . GLY A 1 89 ? -1.871 8.504 5.239 1.00 92.38 89 GLY A O 1
ATOM 716 N N . LYS A 1 90 ? 0.280 9.169 5.278 1.00 94.50 90 LYS A N 1
ATOM 717 C CA . LYS A 1 90 ? 0.714 8.383 4.109 1.00 94.50 90 LYS A CA 1
ATOM 718 C C . LYS A 1 90 ? 2.228 8.209 4.050 1.00 94.50 90 LYS A C 1
ATOM 720 O O . LYS A 1 90 ? 2.975 9.163 4.241 1.00 94.50 90 LYS A O 1
ATOM 725 N N . MET A 1 91 ? 2.666 7.015 3.680 1.00 95.06 91 MET A N 1
ATOM 726 C CA . MET A 1 91 ? 4.041 6.725 3.289 1.00 95.06 91 MET A CA 1
ATOM 727 C C . MET A 1 91 ? 4.091 6.483 1.785 1.00 95.06 91 MET A C 1
ATOM 729 O O . MET A 1 91 ? 3.400 5.606 1.273 1.00 95.06 91 MET A O 1
ATOM 733 N N . ILE A 1 92 ? 4.879 7.262 1.053 1.00 95.00 92 ILE A N 1
ATOM 734 C CA . ILE A 1 92 ? 4.981 7.156 -0.402 1.00 95.00 92 ILE A CA 1
ATOM 735 C C . ILE A 1 92 ? 6.443 7.028 -0.790 1.00 95.00 92 ILE A C 1
ATOM 737 O O . ILE A 1 92 ? 7.216 7.968 -0.644 1.00 95.00 92 ILE A O 1
ATOM 741 N N . PHE A 1 93 ? 6.788 5.895 -1.384 1.00 93.44 93 PHE A N 1
ATOM 742 C CA . PHE A 1 93 ? 8.104 5.633 -1.939 1.00 93.44 93 PHE A CA 1
ATOM 743 C C . PHE A 1 93 ? 7.986 5.546 -3.454 1.00 93.44 93 PHE A C 1
ATOM 745 O O . PHE A 1 93 ? 7.389 4.623 -4.014 1.00 93.44 93 PHE A O 1
ATOM 752 N N . ALA A 1 94 ? 8.544 6.539 -4.137 1.00 91.06 94 ALA A N 1
ATOM 753 C CA . ALA A 1 94 ? 8.634 6.581 -5.584 1.00 91.06 94 ALA A CA 1
ATOM 754 C C . ALA A 1 94 ? 10.011 6.132 -6.062 1.00 91.06 94 ALA A C 1
ATOM 756 O O . ALA A 1 94 ? 11.026 6.403 -5.422 1.00 91.06 94 ALA A O 1
ATOM 757 N N . HIS A 1 95 ? 10.057 5.471 -7.214 1.00 88.06 95 HIS A N 1
ATOM 758 C CA . HIS A 1 95 ? 11.318 5.063 -7.821 1.00 88.06 95 HIS A CA 1
ATOM 759 C C . HIS A 1 95 ? 12.192 6.294 -8.138 1.00 88.06 95 HIS A C 1
ATOM 761 O O . HIS A 1 95 ? 11.683 7.280 -8.678 1.00 88.06 95 HIS A O 1
ATOM 767 N N . PRO A 1 96 ? 13.503 6.253 -7.838 1.00 84.94 96 PRO A N 1
ATOM 768 C CA . PRO A 1 96 ? 14.374 7.430 -7.921 1.00 84.94 96 PRO A CA 1
ATOM 769 C C . PRO A 1 96 ? 14.737 7.843 -9.360 1.00 84.94 96 PRO A C 1
ATOM 771 O O . PRO A 1 96 ? 15.030 9.014 -9.614 1.00 84.94 96 PRO A O 1
ATOM 774 N N . SER A 1 97 ? 14.719 6.905 -10.314 1.00 84.88 97 SER A N 1
ATOM 775 C CA . SER A 1 97 ? 15.020 7.181 -11.729 1.00 84.88 97 SER A CA 1
ATOM 776 C C . SER A 1 97 ? 13.984 8.081 -12.413 1.00 84.88 97 SER A C 1
ATOM 778 O O . SER A 1 97 ? 12.780 7.938 -12.203 1.00 84.88 97 SER A O 1
ATOM 780 N N . LYS A 1 98 ? 14.467 8.964 -13.295 1.00 84.56 98 LYS A N 1
ATOM 781 C CA . LYS A 1 98 ? 13.644 9.854 -14.129 1.00 84.56 98 LYS A CA 1
ATOM 782 C C . LYS A 1 98 ? 13.055 9.118 -15.341 1.00 84.56 98 LYS A C 1
ATOM 784 O O . LYS A 1 98 ? 13.600 8.108 -15.789 1.00 84.56 98 LYS A O 1
ATOM 789 N N . GLU A 1 99 ? 11.972 9.655 -15.899 1.00 84.25 99 GLU A N 1
ATOM 790 C CA . GLU A 1 99 ? 11.537 9.278 -17.251 1.00 84.25 99 GLU A CA 1
ATOM 791 C C . GLU A 1 99 ? 12.531 9.793 -18.307 1.00 84.25 99 GLU A C 1
ATOM 793 O O . GLU A 1 99 ? 13.187 10.810 -18.060 1.00 84.25 99 GLU A O 1
ATOM 798 N N . PRO A 1 100 ? 12.671 9.114 -19.462 1.00 87.88 100 PRO A N 1
ATOM 799 C CA . PRO A 1 100 ? 12.009 7.858 -19.864 1.00 87.88 100 PRO A CA 1
ATOM 800 C C . PRO A 1 100 ? 12.689 6.587 -19.315 1.00 87.88 100 PRO A C 1
ATOM 802 O O . PRO A 1 100 ? 12.186 5.473 -19.469 1.00 87.88 100 PRO A O 1
ATOM 805 N N . TRP A 1 101 ? 13.846 6.734 -18.663 1.00 87.00 101 TRP A N 1
ATOM 806 C CA . TRP A 1 101 ? 14.709 5.626 -18.235 1.00 87.00 101 TRP A CA 1
ATOM 807 C C . TRP A 1 101 ? 14.034 4.676 -17.258 1.00 87.00 101 TRP A C 1
ATOM 809 O O . TRP A 1 101 ? 14.244 3.467 -17.322 1.00 87.00 101 TRP A O 1
ATOM 819 N N . ARG A 1 102 ? 13.186 5.216 -16.380 1.00 86.69 102 ARG A N 1
ATOM 820 C CA . ARG A 1 102 ? 12.350 4.428 -15.478 1.00 86.69 102 ARG A CA 1
ATOM 821 C C . ARG A 1 102 ? 11.455 3.454 -16.244 1.00 86.69 102 ARG A C 1
ATOM 823 O O . ARG A 1 102 ? 11.422 2.281 -15.889 1.00 86.69 102 ARG A O 1
ATOM 830 N N . THR A 1 103 ? 10.762 3.921 -17.279 1.00 86.12 103 THR A N 1
ATOM 831 C CA . THR A 1 103 ? 9.883 3.086 -18.109 1.00 86.12 103 THR A CA 1
ATOM 832 C C . THR A 1 103 ? 10.683 2.067 -18.917 1.00 86.12 103 THR A C 1
ATOM 834 O O . THR A 1 103 ? 10.383 0.874 -18.868 1.00 86.12 103 THR A O 1
ATOM 837 N N . ILE A 1 104 ? 11.753 2.506 -19.583 1.00 86.38 104 ILE A N 1
ATOM 838 C CA . ILE A 1 104 ? 12.630 1.629 -20.374 1.00 86.38 104 ILE A CA 1
ATOM 839 C C . ILE A 1 104 ? 13.206 0.503 -19.503 1.00 86.38 104 ILE A C 1
ATOM 841 O O . ILE A 1 104 ? 13.117 -0.671 -19.863 1.00 86.38 104 ILE A O 1
ATOM 845 N N . GLY A 1 105 ? 13.739 0.840 -18.324 1.00 85.81 105 GLY A N 1
ATOM 846 C CA . GLY A 1 105 ? 14.343 -0.131 -17.412 1.00 85.81 105 GLY A CA 1
ATOM 847 C C . GLY A 1 105 ? 13.372 -1.229 -16.970 1.00 85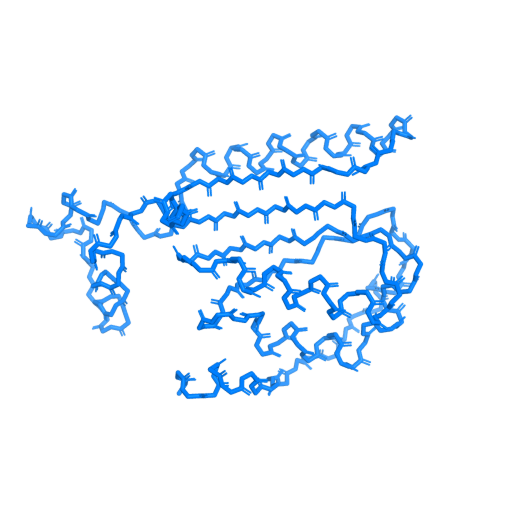.81 105 GLY A C 1
ATOM 848 O O . GLY A 1 105 ? 13.756 -2.390 -16.847 1.00 85.81 105 GLY A O 1
ATOM 849 N N . VAL A 1 106 ? 12.089 -0.899 -16.805 1.00 84.44 106 VAL A N 1
ATOM 850 C CA . VAL A 1 106 ? 11.047 -1.874 -16.460 1.00 84.44 106 VAL A CA 1
ATOM 851 C C . VAL A 1 106 ? 10.792 -2.865 -17.573 1.00 84.44 106 VAL A C 1
ATOM 853 O O . VAL A 1 106 ? 10.762 -4.063 -17.306 1.00 84.44 106 VAL A O 1
ATOM 856 N N . PHE A 1 107 ? 10.584 -2.386 -18.798 1.00 86.75 107 PHE A N 1
ATOM 857 C CA . PHE A 1 107 ? 10.317 -3.276 -19.925 1.00 86.75 107 PHE A CA 1
ATOM 858 C C . PHE A 1 107 ? 11.511 -4.186 -20.196 1.00 86.75 107 PHE A C 1
ATOM 860 O O . PHE A 1 107 ? 11.330 -5.381 -20.410 1.00 86.75 107 PHE A O 1
ATOM 867 N N . LEU A 1 108 ? 12.730 -3.654 -20.072 1.00 86.94 108 LEU A N 1
ATOM 868 C CA . LEU A 1 108 ? 13.949 -4.451 -20.154 1.00 86.94 108 LEU A CA 1
ATOM 869 C C . LEU A 1 108 ? 13.993 -5.535 -19.070 1.00 86.94 108 LEU A C 1
ATOM 871 O O . LEU A 1 108 ? 14.246 -6.692 -19.393 1.00 86.94 108 LEU A O 1
ATOM 875 N N . LYS A 1 109 ? 13.676 -5.205 -17.813 1.00 85.50 109 LYS A N 1
ATOM 876 C CA . LYS A 1 109 ? 13.600 -6.189 -16.720 1.00 85.50 109 LYS A CA 1
ATOM 877 C C . LYS A 1 109 ? 12.536 -7.258 -16.943 1.00 85.50 109 LYS A C 1
ATOM 879 O O . LYS A 1 109 ? 12.807 -8.430 -16.708 1.00 85.50 109 LYS A O 1
ATOM 884 N N . LEU A 1 110 ? 11.348 -6.873 -17.412 1.00 84.56 110 LEU A N 1
ATOM 885 C CA . LEU A 1 110 ? 10.279 -7.818 -17.752 1.00 84.56 110 LEU A CA 1
ATOM 886 C C . LEU A 1 110 ? 10.679 -8.743 -18.909 1.00 84.56 110 LEU A C 1
ATOM 888 O O . LEU A 1 110 ? 10.275 -9.898 -18.925 1.00 84.56 110 LEU A O 1
ATOM 892 N N . ALA A 1 111 ? 11.517 -8.260 -19.828 1.00 87.56 111 ALA A N 1
ATOM 893 C CA . ALA A 1 111 ? 12.124 -9.052 -20.895 1.00 87.56 111 ALA A CA 1
ATOM 894 C C . ALA A 1 111 ? 13.376 -9.842 -20.447 1.00 87.56 111 ALA A C 1
ATOM 896 O O . ALA A 1 111 ? 14.114 -10.349 -21.291 1.00 87.56 111 ALA A O 1
ATOM 897 N N . GLY A 1 112 ? 13.668 -9.914 -19.142 1.00 86.00 112 GLY A N 1
ATOM 898 C CA . GLY A 1 112 ? 14.809 -10.655 -18.590 1.00 86.00 112 GLY A CA 1
ATOM 899 C C . GLY A 1 112 ? 16.171 -9.962 -18.732 1.00 86.00 112 GLY A C 1
ATOM 900 O O . GLY A 1 112 ? 17.204 -10.564 -18.447 1.00 86.00 112 GLY A O 1
ATOM 901 N N . ARG A 1 113 ? 16.213 -8.696 -19.162 1.00 86.44 113 ARG A N 1
ATOM 902 C CA . ARG A 1 113 ? 17.452 -7.912 -19.285 1.00 86.44 113 ARG A CA 1
ATOM 903 C C . ARG A 1 113 ? 17.811 -7.227 -17.963 1.00 86.44 113 ARG A C 1
ATOM 905 O O . ARG A 1 113 ? 16.963 -6.958 -17.116 1.00 86.44 113 ARG A O 1
ATOM 912 N N . VAL A 1 114 ? 19.090 -6.888 -17.810 1.00 86.62 114 VAL A N 1
ATOM 913 C CA . VAL A 1 114 ? 19.643 -6.225 -16.617 1.00 86.62 114 VAL A CA 1
ATOM 914 C C . VAL A 1 114 ? 20.152 -4.825 -17.004 1.00 86.62 114 VAL A C 1
ATOM 916 O O . VAL A 1 114 ? 21.352 -4.658 -17.226 1.00 86.62 114 VAL A O 1
ATOM 919 N N . PRO A 1 115 ? 19.260 -3.824 -17.167 1.00 82.81 115 PRO A N 1
ATOM 920 C CA . PRO A 1 115 ? 19.619 -2.486 -17.652 1.00 82.81 115 PRO A CA 1
ATOM 921 C C . PRO A 1 115 ? 20.685 -1.791 -16.800 1.00 82.81 115 PRO A C 1
ATOM 923 O O . PRO A 1 115 ? 21.503 -1.054 -17.343 1.00 82.81 115 PRO A O 1
ATOM 926 N N . GLU A 1 116 ? 20.735 -2.069 -15.498 1.00 82.88 116 GLU A N 1
ATOM 927 C CA . GLU A 1 116 ? 21.733 -1.505 -14.587 1.00 82.88 116 GLU A CA 1
ATOM 928 C C . GLU A 1 116 ? 23.173 -1.967 -14.876 1.00 82.88 116 GLU A C 1
ATOM 930 O O . GLU A 1 116 ? 24.118 -1.272 -14.519 1.00 82.88 116 GLU A O 1
ATOM 935 N N . ARG A 1 117 ? 23.360 -3.110 -15.554 1.00 83.44 117 ARG A N 1
ATOM 936 C CA . ARG A 1 117 ? 24.686 -3.624 -15.953 1.00 83.44 117 ARG A CA 1
ATOM 937 C C . ARG A 1 117 ? 25.119 -3.166 -17.344 1.00 83.44 117 ARG A C 1
ATOM 939 O O . ARG A 1 117 ? 26.227 -3.467 -17.774 1.00 83.44 117 ARG A O 1
ATOM 946 N N . SER A 1 118 ? 24.248 -2.473 -18.073 1.00 83.50 118 SER A N 1
ATOM 947 C CA . SER A 1 118 ? 24.571 -1.974 -19.406 1.00 83.50 118 SER A CA 1
ATOM 948 C C . SER A 1 118 ? 25.514 -0.767 -19.302 1.00 83.50 118 SER A C 1
ATOM 950 O O . SER A 1 118 ? 25.152 0.196 -18.627 1.00 83.50 118 SER A O 1
ATOM 952 N N . PRO A 1 119 ? 26.621 -0.713 -20.066 1.00 80.75 119 PRO A N 1
ATOM 953 C CA . PRO A 1 119 ? 27.526 0.444 -20.084 1.00 80.75 119 PRO A CA 1
ATOM 954 C C . PRO A 1 119 ? 26.830 1.765 -20.449 1.00 80.75 119 PRO A C 1
ATOM 956 O O . PRO A 1 119 ? 27.144 2.815 -19.898 1.00 80.75 119 PRO A O 1
ATOM 959 N N . TRP A 1 120 ? 25.842 1.708 -21.349 1.00 81.25 120 TRP A N 1
ATOM 960 C CA . TRP A 1 120 ? 25.075 2.879 -21.780 1.00 81.25 120 TRP A CA 1
ATOM 961 C C . TRP A 1 120 ? 23.863 3.195 -20.879 1.00 81.25 120 TRP A C 1
ATOM 963 O O . TRP A 1 120 ? 23.722 4.321 -20.403 1.00 81.25 120 TRP A O 1
ATOM 973 N N . LEU A 1 121 ? 22.999 2.209 -20.589 1.00 79.69 121 LEU A N 1
ATOM 974 C CA . LEU A 1 121 ? 21.782 2.428 -19.787 1.00 79.69 121 LEU A CA 1
ATOM 975 C C . LEU A 1 121 ? 22.039 2.558 -18.282 1.00 79.69 121 LEU A C 1
ATOM 977 O O . LEU A 1 121 ? 21.272 3.246 -17.610 1.00 79.69 121 LEU A O 1
ATOM 981 N N . GLY A 1 122 ? 23.101 1.952 -17.744 1.00 79.81 122 GLY A N 1
ATOM 982 C CA . GLY A 1 122 ? 23.380 1.930 -16.305 1.00 79.81 122 GLY A CA 1
ATOM 983 C C . GLY A 1 122 ? 23.572 3.326 -15.709 1.00 79.81 122 GLY A C 1
ATOM 984 O O . GLY A 1 122 ? 23.151 3.582 -14.584 1.00 79.81 122 GLY A O 1
ATOM 985 N N . ARG A 1 123 ? 24.085 4.285 -16.495 1.00 81.69 123 ARG A N 1
ATOM 986 C CA . ARG A 1 123 ? 24.210 5.694 -16.077 1.00 81.69 123 ARG A CA 1
ATOM 987 C C . ARG A 1 123 ? 22.857 6.356 -15.794 1.00 81.69 123 ARG A C 1
ATOM 989 O O . ARG A 1 123 ? 22.768 7.245 -14.950 1.00 81.69 123 ARG A O 1
ATOM 996 N N . TYR A 1 124 ? 21.807 5.937 -16.497 1.00 81.00 124 TYR A N 1
ATOM 997 C CA . TYR A 1 124 ? 20.472 6.531 -16.409 1.00 81.00 124 TYR A CA 1
ATOM 998 C C . TYR A 1 124 ? 19.471 5.668 -15.625 1.00 81.00 124 TYR A C 1
ATOM 1000 O O . TYR A 1 124 ? 18.479 6.176 -15.093 1.00 81.00 124 TYR A O 1
ATOM 1008 N N . TYR A 1 125 ? 19.752 4.369 -15.511 1.00 81.94 125 TYR A N 1
ATOM 1009 C CA . TYR A 1 125 ? 19.018 3.396 -14.713 1.00 81.94 125 TYR A CA 1
ATOM 1010 C C . TYR A 1 125 ? 19.987 2.657 -13.772 1.00 81.94 125 TYR A C 1
ATOM 1012 O O . TYR A 1 125 ? 20.296 1.487 -13.989 1.00 81.94 125 TYR A O 1
ATOM 1020 N N . PRO A 1 126 ? 20.495 3.337 -12.727 1.00 78.12 126 PRO A N 1
ATOM 1021 C CA . PRO A 1 126 ? 21.585 2.808 -11.905 1.00 78.12 126 PRO A CA 1
ATOM 1022 C C . PRO A 1 126 ? 21.164 1.636 -11.017 1.00 78.12 126 PRO A C 1
ATOM 1024 O O . PRO A 1 126 ? 22.001 0.840 -10.604 1.00 78.12 126 PRO A O 1
ATOM 1027 N N . ARG A 1 127 ? 19.871 1.522 -10.693 1.00 81.50 127 ARG A N 1
ATOM 1028 C CA . ARG A 1 127 ? 19.344 0.434 -9.869 1.00 81.50 127 ARG A CA 1
ATOM 1029 C C . ARG A 1 127 ? 17.895 0.126 -10.193 1.00 81.50 127 ARG A C 1
ATOM 1031 O O . ARG A 1 127 ? 17.129 1.008 -10.585 1.00 81.50 127 ARG A O 1
ATOM 1038 N N . TYR A 1 128 ? 17.522 -1.119 -9.927 1.00 82.12 128 TYR A N 1
ATOM 1039 C CA . TYR A 1 128 ? 16.136 -1.549 -9.874 1.00 82.12 128 TYR A CA 1
ATOM 1040 C C . TYR A 1 128 ? 15.563 -1.333 -8.467 1.00 82.12 128 TYR A C 1
ATOM 1042 O O . TYR A 1 128 ? 16.154 -1.766 -7.479 1.00 82.12 128 TYR A O 1
ATOM 1050 N N . GLY A 1 129 ? 14.396 -0.694 -8.379 1.00 85.00 129 GLY A N 1
ATOM 1051 C CA . GLY A 1 129 ? 13.665 -0.529 -7.120 1.00 85.00 129 GLY A CA 1
ATOM 1052 C C . GLY A 1 129 ? 14.082 0.699 -6.304 1.00 85.00 129 GLY A C 1
ATOM 1053 O O . GLY A 1 129 ? 14.681 1.642 -6.821 1.00 85.00 129 GLY A O 1
ATOM 1054 N N . HIS A 1 130 ? 13.705 0.703 -5.025 1.00 88.69 130 HIS A N 1
ATOM 1055 C CA . HIS A 1 130 ? 13.965 1.813 -4.100 1.00 88.69 130 HIS A CA 1
ATOM 1056 C C . HIS A 1 130 ? 15.428 1.893 -3.694 1.00 88.69 130 HIS A C 1
ATOM 1058 O O . HIS A 1 130 ? 16.107 0.868 -3.726 1.00 88.69 130 HIS A O 1
ATOM 1064 N N . SER A 1 131 ? 15.915 3.090 -3.352 1.00 90.19 131 SER A N 1
ATOM 1065 C CA . SER A 1 131 ? 17.295 3.305 -2.894 1.00 90.19 131 SER A CA 1
ATOM 1066 C C . SER A 1 131 ? 17.513 2.861 -1.438 1.00 90.19 131 SER A C 1
ATOM 1068 O O . SER A 1 131 ? 16.545 2.521 -0.760 1.00 90.19 131 SER A O 1
ATOM 1070 N N . ARG A 1 132 ? 18.773 2.797 -0.973 1.00 90.38 132 ARG A N 1
ATOM 1071 C CA . ARG A 1 132 ? 19.058 2.468 0.441 1.00 90.38 132 ARG A CA 1
ATOM 1072 C C . ARG A 1 132 ? 18.588 3.593 1.358 1.00 90.38 132 ARG A C 1
ATOM 1074 O O . ARG A 1 132 ? 17.957 3.328 2.367 1.00 90.38 132 ARG A O 1
ATOM 1081 N N . GLU A 1 133 ? 18.767 4.826 0.913 1.00 91.19 133 GLU A N 1
ATOM 1082 C CA . GLU A 1 133 ? 18.300 6.035 1.586 1.00 91.19 133 GLU A CA 1
ATOM 1083 C C . GLU A 1 133 ? 16.776 5.982 1.791 1.00 91.19 133 GLU A C 1
ATOM 1085 O O . GLU A 1 133 ? 16.289 6.244 2.881 1.00 91.19 133 GLU A O 1
ATOM 1090 N N . GLN A 1 134 ? 16.005 5.519 0.795 1.00 92.31 134 GLN A N 1
ATOM 1091 C CA . GLN A 1 134 ? 14.555 5.327 0.961 1.00 92.31 134 GLN A CA 1
ATOM 1092 C C . GLN A 1 134 ? 14.206 4.253 2.005 1.00 92.31 134 GLN A C 1
ATOM 1094 O O . GLN A 1 134 ? 13.167 4.342 2.655 1.00 92.31 134 GLN A O 1
ATOM 1099 N N . GLN A 1 135 ? 15.033 3.212 2.143 1.00 92.38 135 GLN A N 1
ATOM 1100 C CA . GLN A 1 135 ? 14.843 2.180 3.167 1.00 92.38 135 GLN A CA 1
ATOM 1101 C C . GLN A 1 135 ? 15.165 2.726 4.560 1.00 92.38 135 GLN A C 1
ATOM 1103 O O . GLN A 1 135 ? 14.422 2.460 5.499 1.00 92.38 135 GLN A O 1
ATOM 1108 N N . GLU A 1 136 ? 16.233 3.512 4.684 1.00 94.38 136 GLU A N 1
ATOM 1109 C CA . GLU A 1 136 ? 16.622 4.191 5.923 1.00 94.38 136 GLU A CA 1
ATOM 1110 C C . GLU A 1 136 ? 15.556 5.207 6.354 1.00 94.38 136 GLU A C 1
ATOM 1112 O O . GLU A 1 136 ? 15.146 5.207 7.511 1.00 94.38 136 GLU A O 1
ATOM 1117 N N . GLU A 1 137 ? 15.017 5.994 5.418 1.00 93.62 137 GLU A N 1
ATOM 1118 C CA . GLU A 1 137 ? 13.882 6.894 5.654 1.00 93.62 137 GLU A CA 1
ATOM 1119 C C . GLU A 1 137 ? 12.636 6.129 6.124 1.00 93.62 137 GLU A C 1
ATOM 1121 O O . GLU A 1 137 ? 11.966 6.559 7.063 1.00 93.62 137 GLU A O 1
ATOM 1126 N N . ALA A 1 138 ? 12.330 4.977 5.512 1.00 94.19 138 ALA A N 1
ATOM 1127 C CA . ALA A 1 138 ? 11.218 4.128 5.937 1.00 94.19 138 ALA A CA 1
ATOM 1128 C C . ALA A 1 138 ? 11.421 3.583 7.357 1.00 94.19 138 ALA A C 1
ATOM 1130 O O . ALA A 1 138 ? 10.481 3.572 8.151 1.00 94.19 138 ALA A O 1
ATOM 1131 N N . PHE A 1 139 ? 12.644 3.154 7.681 1.00 95.44 139 PHE A N 1
ATOM 1132 C CA . PHE A 1 139 ? 12.994 2.646 9.004 1.00 95.44 139 PHE A CA 1
ATOM 1133 C C . PHE A 1 139 ? 12.893 3.743 10.067 1.00 95.44 139 PHE A C 1
ATOM 1135 O O . PHE A 1 139 ? 12.220 3.554 11.078 1.00 95.44 139 PHE A O 1
ATOM 1142 N N . ALA A 1 140 ? 13.493 4.908 9.813 1.00 94.88 140 ALA A N 1
ATOM 1143 C CA . ALA A 1 140 ? 13.442 6.053 10.715 1.00 94.88 140 ALA A CA 1
ATOM 1144 C C . ALA A 1 140 ? 11.999 6.519 10.956 1.00 94.88 140 ALA A C 1
ATOM 1146 O O . ALA A 1 140 ? 11.605 6.769 12.094 1.00 94.88 140 ALA A O 1
ATOM 1147 N N . PHE A 1 141 ? 11.181 6.573 9.901 1.00 95.12 141 PHE A N 1
ATOM 1148 C CA . PHE A 1 141 ? 9.775 6.945 10.023 1.00 95.12 141 PHE A CA 1
ATOM 1149 C C . PHE A 1 141 ? 8.958 5.896 10.790 1.00 95.12 141 PHE A C 1
ATOM 1151 O O . PHE A 1 141 ? 8.136 6.254 11.630 1.00 95.12 141 PHE A O 1
ATOM 1158 N N . GLY A 1 142 ? 9.210 4.604 10.558 1.00 95.25 142 GLY A N 1
ATOM 1159 C CA . GLY A 1 142 ? 8.602 3.518 11.330 1.00 95.25 142 GLY A CA 1
ATOM 1160 C C . GLY A 1 142 ? 8.962 3.576 12.817 1.00 95.25 142 GLY A C 1
ATOM 1161 O O . GLY A 1 142 ? 8.084 3.427 13.664 1.00 95.25 142 GLY A O 1
ATOM 1162 N N . ALA A 1 143 ? 10.227 3.862 13.140 1.00 96.06 143 ALA A N 1
ATOM 1163 C CA . ALA A 1 143 ? 10.679 4.048 14.517 1.00 96.06 143 ALA A CA 1
ATOM 1164 C C . ALA A 1 143 ? 9.980 5.242 15.190 1.00 96.06 143 ALA A C 1
ATOM 1166 O O . ALA A 1 143 ? 9.502 5.112 16.315 1.00 96.06 143 ALA A O 1
ATOM 1167 N N . ALA A 1 144 ? 9.845 6.369 14.483 1.00 94.25 144 ALA A N 1
ATOM 1168 C CA . ALA A 1 144 ? 9.125 7.542 14.978 1.00 94.25 144 ALA A CA 1
ATOM 1169 C C . ALA A 1 144 ? 7.632 7.255 15.230 1.00 94.25 144 ALA A C 1
ATOM 1171 O O . ALA A 1 144 ? 7.089 7.685 16.243 1.00 94.25 144 ALA A O 1
ATOM 1172 N N . ILE A 1 145 ? 6.975 6.481 14.355 1.00 95.81 145 ILE A N 1
ATOM 1173 C CA . ILE A 1 145 ? 5.592 6.022 14.577 1.00 95.81 145 ILE A CA 1
ATOM 1174 C C . ILE A 1 145 ? 5.502 5.160 15.838 1.00 95.81 145 ILE A C 1
ATOM 1176 O O . ILE A 1 145 ? 4.592 5.349 16.639 1.00 95.81 145 ILE A O 1
ATOM 1180 N N . GLY A 1 146 ? 6.436 4.221 16.019 1.00 95.50 146 GLY A N 1
ATOM 1181 C CA . GLY A 1 146 ? 6.472 3.362 17.202 1.00 95.50 146 GLY A CA 1
ATOM 1182 C C . GLY A 1 146 ? 6.617 4.162 18.497 1.00 95.50 146 GLY A C 1
ATOM 1183 O O . GLY A 1 146 ? 5.892 3.908 19.454 1.00 95.50 146 GLY A O 1
ATOM 1184 N N . GLN A 1 147 ? 7.495 5.168 18.504 1.00 95.50 147 GLN A N 1
ATOM 1185 C CA . GLN A 1 147 ? 7.665 6.077 19.642 1.00 95.50 147 GLN A CA 1
ATOM 1186 C C . GLN A 1 147 ? 6.394 6.887 19.925 1.00 95.50 147 GLN A C 1
ATOM 1188 O O . GLN A 1 147 ? 5.957 6.939 21.070 1.00 95.50 147 GLN A O 1
ATOM 1193 N N . ALA A 1 148 ? 5.765 7.450 18.889 1.00 94.38 148 ALA A N 1
ATOM 1194 C CA . ALA A 1 148 ? 4.518 8.202 19.028 1.00 94.38 148 ALA A CA 1
ATOM 1195 C C . ALA A 1 148 ? 3.380 7.333 19.595 1.00 94.38 148 ALA A C 1
ATOM 1197 O O . ALA A 1 148 ? 2.670 7.752 20.505 1.00 94.38 148 ALA A O 1
ATOM 1198 N N . LEU A 1 149 ? 3.241 6.093 19.113 1.00 94.81 149 LEU A N 1
ATOM 1199 C CA . LEU A 1 149 ? 2.252 5.143 19.629 1.00 94.81 149 LEU A CA 1
ATOM 1200 C C . LEU A 1 149 ? 2.488 4.805 21.107 1.00 94.81 149 LEU A C 1
ATOM 1202 O O . LEU A 1 149 ? 1.538 4.794 21.884 1.00 94.81 149 LEU A O 1
ATOM 1206 N N . GLN A 1 150 ? 3.742 4.579 21.511 1.00 95.44 150 GLN A N 1
ATOM 1207 C CA . GLN A 1 150 ? 4.095 4.314 22.912 1.00 95.44 150 GLN A CA 1
ATOM 1208 C C . GLN A 1 150 ? 3.860 5.527 23.822 1.00 95.44 150 GLN A C 1
ATOM 1210 O O . GLN A 1 150 ? 3.487 5.356 24.980 1.00 95.44 150 GLN A O 1
ATOM 1215 N N . GLY A 1 151 ? 4.068 6.741 23.304 1.00 93.69 151 GLY A N 1
ATOM 1216 C CA . GLY A 1 151 ? 3.813 7.995 24.017 1.00 93.69 151 GLY A CA 1
ATOM 1217 C C . GLY A 1 151 ? 2.336 8.397 24.088 1.00 93.69 151 GLY A C 1
ATOM 1218 O O . GLY A 1 151 ? 1.995 9.303 24.844 1.00 93.69 151 GLY A O 1
ATOM 1219 N N . GLY A 1 152 ? 1.455 7.736 23.328 1.00 90.75 152 GLY A N 1
ATOM 1220 C CA . GLY A 1 152 ? 0.052 8.139 23.186 1.00 90.75 152 GLY A CA 1
ATOM 1221 C C . GLY A 1 152 ? -0.140 9.393 22.324 1.00 90.75 152 GLY A C 1
ATOM 1222 O O . GLY A 1 152 ? -1.190 10.035 22.390 1.00 90.75 152 GLY A O 1
ATOM 1223 N N . ASP A 1 153 ? 0.860 9.747 21.517 1.00 88.81 153 ASP A N 1
ATOM 1224 C CA . ASP A 1 153 ? 0.817 10.907 20.639 1.00 88.81 153 ASP A CA 1
ATOM 1225 C C . ASP A 1 153 ? -0.148 10.687 19.468 1.00 88.81 153 ASP A C 1
ATOM 1227 O O . ASP A 1 153 ? -0.335 9.585 18.942 1.00 88.81 153 ASP A O 1
ATOM 1231 N N . SER A 1 154 ? -0.747 11.782 19.002 1.00 87.44 154 SER A N 1
ATOM 1232 C CA . SER A 1 154 ? -1.595 11.749 17.815 1.00 87.44 154 SER A CA 1
ATOM 1233 C C . SER A 1 154 ? -0.770 11.458 16.563 1.00 87.44 154 SER A C 1
ATOM 1235 O O . SER A 1 154 ? 0.166 12.182 16.231 1.00 87.44 154 SER A O 1
ATOM 1237 N N . LEU A 1 155 ? -1.192 10.455 15.793 1.00 89.19 155 LEU A N 1
ATOM 1238 C CA . LEU A 1 155 ? -0.603 10.133 14.491 1.00 89.19 155 LEU A CA 1
ATOM 1239 C C . LEU A 1 155 ? -1.114 11.030 13.348 1.00 89.19 155 LEU A C 1
ATOM 1241 O O . LEU A 1 155 ? -0.810 10.784 12.177 1.00 89.19 155 LEU A O 1
ATOM 1245 N N . ALA A 1 156 ? -1.923 12.048 13.652 1.00 83.50 156 A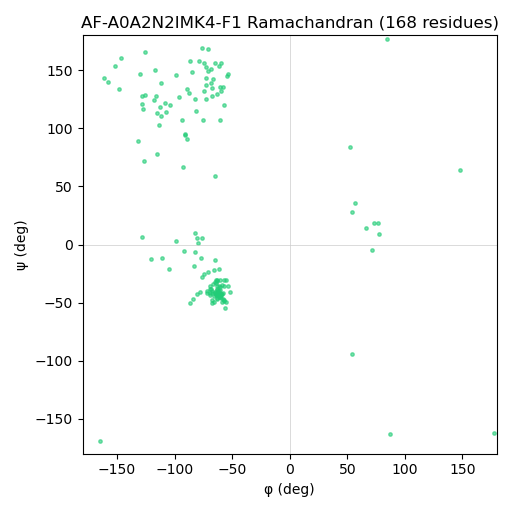LA A N 1
ATOM 1246 C CA . ALA A 1 156 ? -2.566 12.878 12.644 1.00 83.50 156 ALA A CA 1
ATOM 1247 C C . ALA A 1 156 ? -1.546 13.584 11.733 1.00 83.50 156 ALA A C 1
ATOM 1249 O O . ALA A 1 156 ? -0.617 14.246 12.184 1.00 83.50 156 ALA A O 1
ATOM 1250 N N . ASN A 1 157 ? -1.784 13.499 10.425 1.00 79.19 157 ASN A N 1
ATOM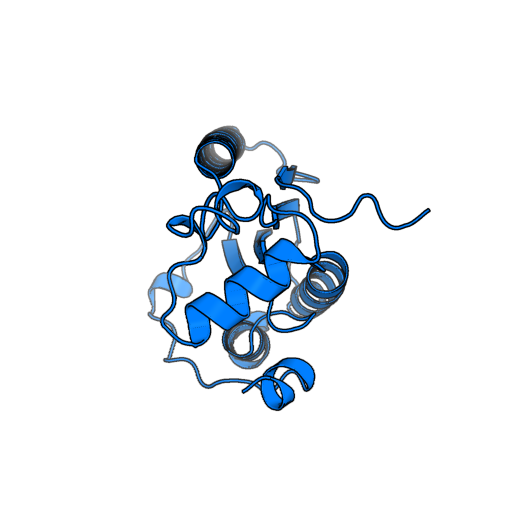 1251 C CA . ASN A 1 157 ? -0.992 14.114 9.359 1.00 79.19 157 ASN A CA 1
ATOM 1252 C C . ASN A 1 157 ? 0.438 13.570 9.180 1.00 79.19 157 ASN A C 1
ATOM 1254 O O . ASN A 1 157 ? 1.206 14.154 8.410 1.00 79.19 157 ASN A O 1
ATOM 1258 N N . LEU A 1 158 ? 0.785 12.420 9.769 1.00 81.50 158 LEU A N 1
ATOM 1259 C CA . LEU A 1 158 ? 2.085 11.773 9.563 1.00 81.50 158 LEU A CA 1
ATOM 1260 C C . LEU A 1 158 ? 2.301 11.415 8.085 1.00 81.50 158 LEU A C 1
ATOM 1262 O O . LEU A 1 158 ? 1.685 10.501 7.537 1.00 81.50 158 LEU A O 1
ATOM 1266 N N . SER A 1 159 ? 3.174 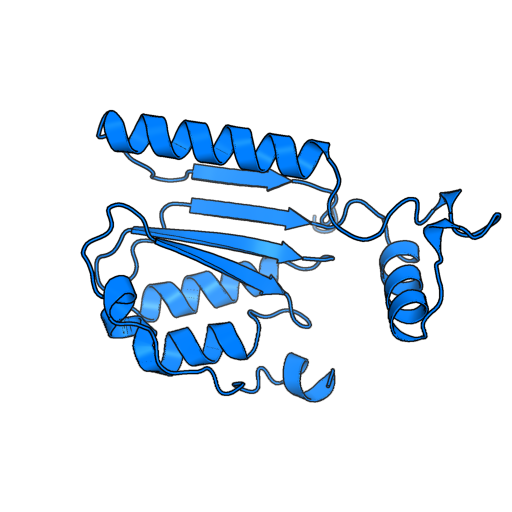12.144 7.392 1.00 87.25 159 SER A N 1
ATOM 1267 C CA . SER A 1 159 ? 3.459 11.895 5.977 1.00 87.25 159 SER A CA 1
ATOM 1268 C C . SER A 1 159 ? 4.953 11.769 5.717 1.00 87.25 159 SER A C 1
ATOM 1270 O O . SER A 1 159 ? 5.714 12.678 6.023 1.00 87.25 159 SER A O 1
ATOM 1272 N N . CYS A 1 160 ? 5.344 10.683 5.057 1.00 90.06 160 CYS A N 1
ATOM 1273 C CA . CYS A 1 160 ? 6.671 10.499 4.484 1.00 90.06 160 CYS A CA 1
ATOM 1274 C C . CYS A 1 160 ? 6.517 10.355 2.966 1.00 90.06 160 CYS A C 1
ATOM 1276 O O . CYS A 1 160 ? 5.745 9.519 2.490 1.00 90.06 160 CYS A O 1
ATOM 1278 N N . ILE A 1 161 ? 7.208 11.191 2.191 1.00 88.44 161 ILE A N 1
ATOM 1279 C CA . ILE A 1 161 ? 7.242 11.094 0.729 1.00 88.44 161 ILE A CA 1
ATOM 1280 C C . ILE A 1 161 ? 8.700 11.093 0.302 1.00 88.44 161 ILE A C 1
ATOM 1282 O O . ILE A 1 161 ? 9.422 12.053 0.545 1.00 88.44 161 ILE A O 1
ATOM 1286 N N . SER A 1 162 ? 9.097 10.025 -0.373 1.00 85.44 162 SER A N 1
ATOM 1287 C CA . SER A 1 162 ? 10.472 9.752 -0.746 1.00 85.44 162 SER A CA 1
ATOM 1288 C C . SER A 1 162 ? 10.595 9.415 -2.228 1.00 85.44 162 SER A C 1
ATOM 1290 O O . SER A 1 162 ? 9.731 8.767 -2.832 1.00 85.44 162 SER A O 1
ATOM 1292 N N . GLY A 1 163 ? 11.719 9.813 -2.818 1.00 77.38 163 GLY A N 1
ATOM 1293 C CA . GLY A 1 163 ? 12.045 9.575 -4.219 1.00 77.38 163 GLY A CA 1
ATOM 1294 C C . GLY A 1 163 ? 11.467 10.610 -5.185 1.00 77.38 163 GLY A C 1
ATOM 1295 O O . GLY A 1 163 ? 10.756 11.547 -4.829 1.00 77.38 163 GLY A O 1
ATOM 1296 N N . ARG A 1 164 ? 11.799 10.452 -6.470 1.00 65.75 164 ARG A N 1
ATOM 1297 C CA . ARG A 1 164 ? 11.473 11.426 -7.522 1.00 65.75 164 ARG A CA 1
ATOM 1298 C C . ARG A 1 164 ? 10.153 11.089 -8.211 1.00 65.75 164 ARG A C 1
ATOM 1300 O O . ARG A 1 164 ? 10.108 10.777 -9.400 1.00 65.75 164 ARG A O 1
ATOM 1307 N N . ALA A 1 165 ? 9.045 11.194 -7.487 1.00 50.56 165 ALA A N 1
ATOM 1308 C CA . ALA A 1 165 ? 7.739 11.285 -8.133 1.00 50.56 165 ALA A CA 1
ATOM 1309 C C . ALA A 1 165 ? 7.386 12.746 -8.427 1.00 50.56 165 ALA A C 1
ATOM 1311 O O . ALA A 1 165 ? 6.765 13.411 -7.611 1.00 50.56 165 ALA A O 1
ATOM 1312 N N . GLY A 1 166 ? 7.766 13.211 -9.618 1.00 43.09 166 GLY A N 1
ATOM 1313 C CA . GLY A 1 166 ? 7.073 14.285 -10.331 1.00 43.09 166 GLY A CA 1
ATOM 1314 C C . GLY A 1 166 ? 6.825 15.579 -9.554 1.00 43.09 166 GLY A C 1
ATOM 1315 O O . GLY A 1 166 ? 5.698 15.855 -9.154 1.00 43.09 166 GLY A O 1
ATOM 1316 N N . GLN A 1 167 ? 7.835 16.450 -9.531 1.00 40.19 167 GLN A N 1
ATOM 1317 C CA . GLN A 1 167 ? 7.629 17.895 -9.705 1.00 40.19 167 GLN A CA 1
ATOM 1318 C C . GLN A 1 167 ? 7.093 18.181 -11.129 1.00 40.19 167 GLN A C 1
ATOM 1320 O O . GLN A 1 167 ? 7.737 18.844 -11.932 1.00 40.19 167 GLN A O 1
ATOM 1325 N N . GLY A 1 168 ? 5.950 17.598 -11.482 1.00 38.69 168 GLY A N 1
ATOM 1326 C CA . GLY A 1 168 ? 5.273 17.801 -12.761 1.00 38.69 168 GLY A CA 1
ATOM 1327 C C . GLY A 1 168 ? 3.810 18.079 -12.471 1.00 38.69 168 GLY A C 1
ATOM 1328 O O . GLY A 1 168 ? 3.031 17.141 -12.317 1.00 38.69 168 GLY A O 1
ATOM 1329 N N . GLY A 1 169 ? 3.492 19.357 -12.287 1.00 33.88 169 GLY A N 1
ATOM 1330 C CA . GLY A 1 169 ? 2.164 19.852 -11.934 1.00 33.88 169 GLY A CA 1
ATOM 1331 C C . GLY A 1 169 ? 2.234 21.109 -11.067 1.00 33.88 169 GLY A C 1
ATOM 1332 O O . GLY A 1 169 ? 1.856 21.063 -9.896 1.00 33.88 169 GLY A O 1
ATOM 1333 N N . ARG A 1 170 ? 2.774 22.194 -11.633 1.00 32.56 170 ARG A N 1
ATOM 1334 C CA . ARG A 1 170 ? 2.024 23.454 -11.655 1.00 32.56 170 ARG A CA 1
ATOM 1335 C C . ARG A 1 170 ? 1.193 23.426 -12.927 1.00 32.56 170 ARG A C 1
ATOM 1337 O O . ARG A 1 170 ? 1.728 22.871 -13.915 1.00 32.56 170 ARG A O 1
#

Secondary structure (DSSP, 8-state):
-HHHHHTT-----PPPPGGGGS--S-EEEEEEEETTEE-HHHHHHHHHTHHHHHTT-EEEEEEEESS-HHHHHHHHHHHHHHTT-EE-EEEEEE-SSPTTHHHHHHHHHHTT--GGG-TTTTTT---SS--HHHHHHHHHHHHHHHHHHHHT---TTEEEEES-------

Radius of gyration: 17.44 Å; Cα contacts (8 Å, |Δi|>4): 262; chains: 1; bounding box: 43×40×46 Å

Nearest PDB structures (foldseek):
  4nll-assembly1_A  TM=7.988E-01  e=1.974E-01  Clostridium beijerinckii
  3nll-assembly1_A  TM=7.977E-01  e=3.823E-01  Clostridium beijerinckii
  2flv-assembly1_A  TM=7.004E-01  e=3.350E-01  Clostridium beijerinckii
  6nul-assembly1_A  TM=7.257E-01  e=6.929E-01  Clostridium beijerinckii
  7qw4-assembly16_P  TM=6.608E-01  e=2.572E-01  Paracoccus denitrificans PD1222

Sequence (170 aa):
MMLLTFLRVRMPIQPLPPVCWEDYDLIVLAGPTWSYNPSGPVLSLLDRDGARLFAGRQVLPLISCRGYWRMHWLSLRFQLARCGAKVVGKMIFAHPSKEPWRTIGVFLKLAGRVPERSPWLGRYYPRYGHSREQQEEAFAFGAAIGQALQGGDSLANLSCISGRAGQGGR

Foldseek 3Di:
DLVCLVVLAADDDDDDDPVLQDDDQEAEAEAERRPQAGGNPSVNCLVPPLLRNAAVHEYEYEYFYQANCVSHVVRVVVSNVVSNHDDQEYHAFHAAADPPLSVVCVVCVVVVHDQCPDPPSVVRCVDDGGDVVSVVLVVVLVVVVVVCSVVVHRSHHSYHHDHDHDPPDD

Mean predicted aligned error: 5.39 Å

pLDDT: mean 89.66, std 11.38, range [32.56, 98.25]